Protein AF-Q3IVW5-F1 (afdb_monomer)

Organism: Cereibacter sphaeroides (strain ATCC 17023 / DSM 158 / JCM 6121 / CCUG 31486 / LMG 2827 / NBRC 12203 / NCIMB 8253 / ATH 2.4.1.) (NCBI:txid272943)

Solvent-accessible surface area (backbone atoms only — not comparable to full-atom values): 8802 Å² total; per-residue (Å²): 144,59,77,72,76,70,57,51,67,85,58,50,52,58,31,51,50,30,36,52,55,7,50,50,34,35,49,50,9,54,49,35,47,71,71,48,95,44,78,69,65,28,53,57,37,33,51,56,8,46,66,52,6,48,47,26,36,44,50,25,50,50,57,54,43,48,71,70,62,79,51,86,60,63,64,60,56,49,51,47,50,48,54,66,50,51,51,58,53,50,50,52,52,49,52,53,52,49,54,52,50,42,59,74,69,64,60,92,78,72,81,75,77,77,80,72,79,54,87,86,60,65,82,79,65,69,90,75,59,54,79,70,64,75,74,47,81,77,72,82,78,76,76,82,78,79,83,126

Nearest PDB structures (foldseek):
  7qru-assembly1_G  TM=7.625E-01  e=6.093E-04  Alkalihalophilus pseudofirmus
  6z16-assembly1_g  TM=7.801E-01  e=2.450E-02  Anoxybacillus flavithermus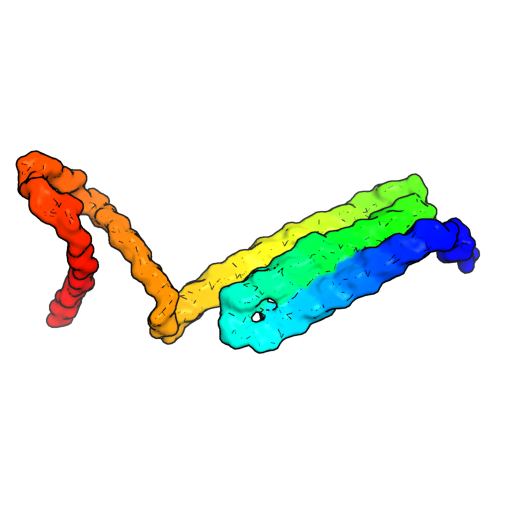 WK1
  6cfw-assembly1_C  TM=6.366E-01  e=2.977E-01  Pyrococcus furiosus COM1

Structure (mmCIF, N/CA/C/O backbone):
data_AF-Q3IVW5-F1
#
_entry.id   AF-Q3IVW5-F1
#
loop_
_atom_site.group_PDB
_atom_site.id
_atom_site.type_symbol
_atom_site.label_atom_id
_atom_site.label_alt_id
_atom_site.label_comp_id
_atom_site.label_asym_id
_atom_site.label_entity_id
_atom_site.label_seq_id
_atom_site.pdbx_PDB_ins_code
_atom_site.Cartn_x
_atom_site.Cartn_y
_atom_site.Cartn_z
_atom_site.occupancy
_atom_site.B_iso_or_equiv
_atom_site.auth_seq_id
_atom_site.auth_comp_id
_atom_site.auth_asym_id
_atom_site.auth_atom_id
_atom_site.pdbx_PDB_model_num
ATOM 1 N N . MET A 1 1 ? -16.311 -17.325 23.140 1.00 45.44 1 MET A N 1
ATOM 2 C CA . MET A 1 1 ? -16.002 -17.375 21.694 1.00 45.44 1 MET A CA 1
ATOM 3 C C . MET A 1 1 ? -16.830 -16.317 20.969 1.00 45.44 1 MET A C 1
ATOM 5 O O . MET A 1 1 ? -17.630 -16.674 20.127 1.00 45.44 1 MET A O 1
ATOM 9 N N . THR A 1 2 ? -16.669 -15.031 21.304 1.00 48.06 2 THR A N 1
ATOM 10 C CA . THR A 1 2 ? -17.413 -13.917 20.675 1.00 48.06 2 THR A CA 1
ATOM 11 C C . THR A 1 2 ? -16.612 -12.607 20.785 1.00 48.06 2 THR A C 1
ATOM 13 O O . THR A 1 2 ? -17.111 -11.566 21.186 1.00 48.06 2 THR A O 1
ATOM 16 N N . HIS A 1 3 ? -15.319 -12.637 20.431 1.00 56.75 3 HIS A N 1
ATOM 17 C CA . HIS A 1 3 ? -14.479 -11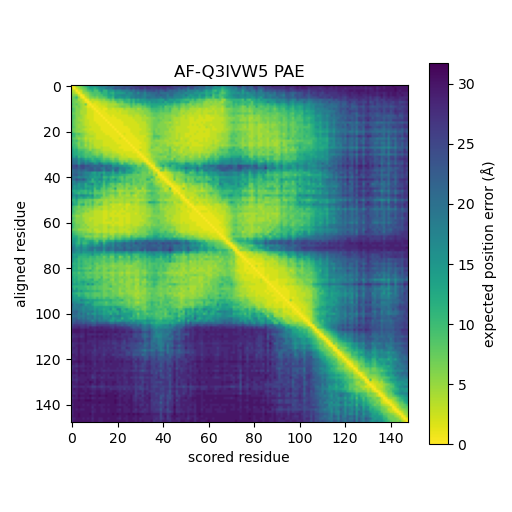.422 20.382 1.00 56.75 3 HIS A CA 1
ATOM 18 C C . HIS A 1 3 ? -14.907 -10.434 19.281 1.00 56.75 3 HIS A C 1
ATOM 20 O O . HIS A 1 3 ? -14.493 -9.281 19.293 1.00 56.75 3 HIS A O 1
ATOM 26 N N . LEU A 1 4 ? -15.737 -10.881 18.333 1.00 60.75 4 LEU A N 1
ATOM 27 C CA . LEU A 1 4 ? -16.315 -10.039 17.285 1.00 60.75 4 LEU A CA 1
ATOM 28 C C . LEU A 1 4 ? -17.609 -9.342 17.734 1.00 60.75 4 LEU A C 1
ATOM 30 O O . LEU A 1 4 ? -17.942 -8.297 17.189 1.00 60.75 4 LEU A O 1
ATOM 34 N N . GLU A 1 5 ? -18.314 -9.869 18.743 1.00 62.31 5 GLU A N 1
ATOM 35 C CA . GLU A 1 5 ? -19.539 -9.244 19.274 1.00 62.31 5 GLU A CA 1
ATOM 36 C C . GLU A 1 5 ? -19.237 -8.019 20.142 1.00 62.31 5 GLU A C 1
ATOM 38 O O . GLU A 1 5 ? -20.091 -7.158 20.327 1.00 62.31 5 GLU A O 1
ATOM 43 N N . THR A 1 6 ? -18.009 -7.917 20.658 1.00 64.75 6 THR A N 1
ATOM 44 C CA . THR A 1 6 ? -17.556 -6.760 21.434 1.00 64.75 6 THR A CA 1
ATOM 45 C C . THR A 1 6 ? -17.016 -5.633 20.563 1.00 64.75 6 THR A C 1
ATOM 47 O O . THR A 1 6 ? -16.707 -4.576 21.108 1.00 64.75 6 THR A O 1
ATOM 50 N N . VAL A 1 7 ? -16.866 -5.818 19.244 1.00 74.75 7 VAL A N 1
ATOM 51 C CA . VAL A 1 7 ? -16.426 -4.735 18.352 1.00 74.75 7 VAL A CA 1
ATOM 52 C C . VAL A 1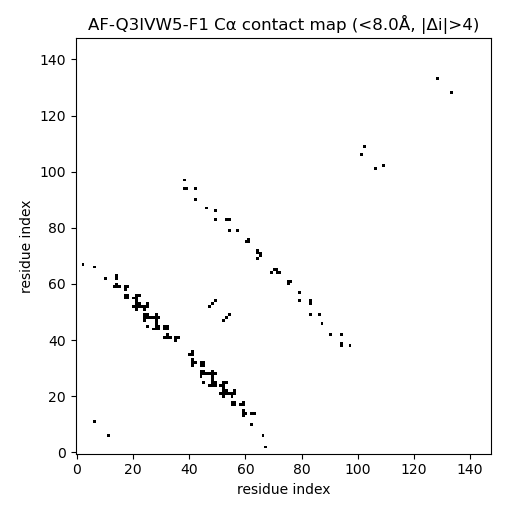 7 ? -17.576 -3.746 18.215 1.00 74.75 7 VAL A C 1
AT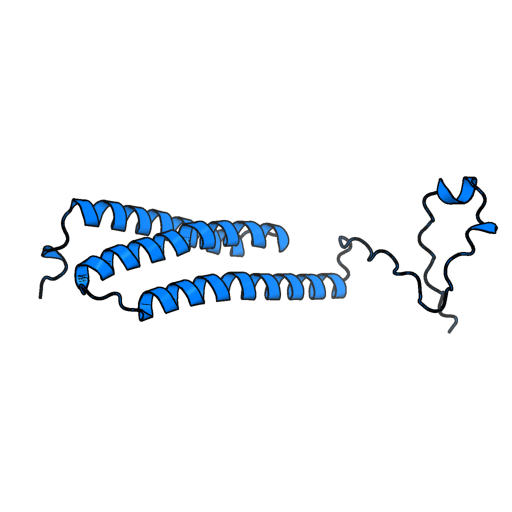OM 54 O O . VAL A 1 7 ? -18.626 -4.093 17.670 1.00 74.75 7 VAL A O 1
ATOM 57 N N . PRO A 1 8 ? -17.422 -2.505 18.692 1.00 82.94 8 PRO A N 1
ATOM 58 C CA . PRO A 1 8 ? -18.520 -1.573 18.639 1.00 82.94 8 PRO A CA 1
ATOM 59 C C . PRO A 1 8 ? -18.741 -1.102 17.194 1.00 82.94 8 PRO A C 1
ATOM 61 O O . PRO A 1 8 ? -17.797 -0.934 16.419 1.00 82.94 8 PRO A O 1
ATOM 64 N N . LEU A 1 9 ? -20.002 -0.855 16.829 1.00 82.25 9 LEU A N 1
ATOM 65 C CA . LEU A 1 9 ? -20.414 -0.493 15.462 1.00 82.25 9 LEU A CA 1
ATOM 66 C C . LEU A 1 9 ? -19.670 0.729 14.900 1.00 82.25 9 LEU A C 1
ATOM 68 O O . LEU A 1 9 ? -19.374 0.777 13.707 1.00 82.25 9 LEU A O 1
ATOM 72 N N . TRP A 1 10 ? -19.315 1.687 15.761 1.00 85.69 10 TRP A N 1
ATOM 73 C CA . TRP A 1 10 ? -18.546 2.874 15.379 1.00 85.69 10 TRP A CA 1
ATOM 74 C C . TRP A 1 10 ? -17.108 2.556 14.942 1.00 85.69 10 TRP A C 1
ATOM 76 O O . TRP A 1 10 ? -16.531 3.329 14.184 1.00 85.69 10 TRP A O 1
ATOM 86 N N . LEU A 1 11 ? -16.545 1.422 15.374 1.00 84.94 11 LEU A N 1
ATOM 87 C CA . LEU A 1 11 ? -15.231 0.931 14.951 1.00 84.94 11 LEU A CA 1
ATOM 88 C C . LEU A 1 11 ? -15.348 0.005 13.729 1.00 84.94 11 LEU A C 1
ATOM 90 O O . LEU A 1 11 ? -14.525 0.063 12.819 1.00 84.94 11 LEU A O 1
ATOM 94 N N . ALA A 1 12 ? -16.398 -0.818 13.676 1.00 85.69 12 ALA A N 1
ATOM 95 C CA . ALA A 1 12 ? -16.628 -1.750 12.573 1.00 85.69 12 ALA A CA 1
ATOM 96 C C . ALA A 1 12 ? -16.871 -1.037 11.228 1.00 85.69 12 ALA A C 1
ATOM 98 O O . ALA A 1 12 ? -16.350 -1.473 10.202 1.00 85.69 12 ALA A O 1
ATOM 99 N N . LEU A 1 13 ? -17.615 0.075 11.231 1.00 89.88 13 LEU A N 1
ATOM 100 C CA . LEU A 1 13 ? -17.905 0.878 10.034 1.00 89.88 13 LEU A CA 1
ATOM 101 C C . LEU A 1 13 ? -16.644 1.377 9.303 1.00 89.88 13 LEU A C 1
ATOM 103 O O . LEU A 1 13 ? -16.501 1.079 8.114 1.00 89.88 13 LEU A O 1
ATOM 107 N N . PRO A 1 14 ? -15.714 2.102 9.956 1.00 89.12 14 PRO A N 1
ATOM 108 C CA . PRO A 1 14 ? -14.499 2.559 9.293 1.00 89.12 14 PRO A CA 1
ATOM 109 C C . PRO A 1 14 ? -13.603 1.392 8.874 1.00 89.12 14 PRO A C 1
ATOM 111 O O . PRO A 1 14 ? -13.066 1.435 7.772 1.00 89.12 14 PRO A O 1
ATOM 114 N N . ILE A 1 15 ? -13.484 0.328 9.681 1.00 89.69 15 ILE A N 1
ATOM 115 C CA . ILE A 1 15 ? -12.703 -0.865 9.305 1.00 89.69 15 ILE A CA 1
ATOM 116 C C . ILE A 1 15 ? -13.243 -1.460 8.003 1.00 89.69 15 ILE A C 1
ATOM 118 O O . ILE A 1 15 ? -12.475 -1.654 7.064 1.00 89.69 15 ILE A O 1
ATOM 122 N N . ALA A 1 16 ? -14.554 -1.699 7.916 1.00 90.81 16 ALA A N 1
ATOM 123 C CA . ALA A 1 16 ? -15.185 -2.245 6.719 1.00 90.81 16 ALA A CA 1
ATOM 124 C C . ALA A 1 16 ? -15.010 -1.318 5.506 1.00 90.81 16 ALA A C 1
ATOM 126 O O . ALA A 1 16 ? -14.676 -1.789 4.419 1.00 90.81 16 ALA A O 1
ATOM 127 N N . LEU A 1 17 ? -15.169 -0.004 5.692 1.00 91.75 17 LEU A N 1
ATOM 128 C CA . LEU A 1 17 ? -14.970 0.986 4.634 1.00 91.75 17 LEU A CA 1
ATOM 129 C C . LEU A 1 17 ? -13.533 0.955 4.092 1.00 91.75 17 LEU A C 1
ATOM 131 O O . LEU A 1 17 ? -13.341 0.848 2.881 1.00 91.75 17 LEU A O 1
ATOM 135 N N . PHE A 1 18 ? -12.530 1.000 4.973 1.00 90.06 18 PHE A N 1
ATOM 136 C CA . PHE A 1 18 ? -11.120 0.912 4.587 1.00 90.06 18 PHE A CA 1
ATOM 137 C C . PHE A 1 18 ? -10.785 -0.433 3.936 1.00 90.06 18 PHE A C 1
ATOM 139 O O . PHE A 1 18 ? -10.011 -0.458 2.982 1.00 90.06 18 PHE A O 1
ATOM 146 N N . LEU A 1 19 ? -11.389 -1.538 4.386 1.00 91.38 19 LEU A N 1
ATOM 147 C CA . LEU A 1 19 ? -11.175 -2.859 3.791 1.00 91.38 19 LEU A CA 1
ATOM 148 C C . LEU A 1 19 ? -11.760 -2.950 2.375 1.00 91.38 19 LEU A C 1
ATOM 150 O O . LEU A 1 19 ? -11.111 -3.467 1.467 1.00 91.38 19 LEU A O 1
ATOM 154 N N . VAL A 1 20 ? -12.978 -2.443 2.164 1.00 93.25 20 VAL A N 1
ATOM 155 C CA . VAL A 1 20 ? -13.652 -2.464 0.854 1.00 93.25 20 VAL A CA 1
ATOM 156 C C . VAL A 1 20 ? -12.956 -1.518 -0.121 1.00 93.25 20 VAL A C 1
ATOM 158 O O . VAL A 1 20 ? -12.619 -1.922 -1.234 1.00 93.25 20 VAL A O 1
ATOM 161 N N . LEU A 1 21 ? -12.668 -0.283 0.293 1.00 91.56 21 LEU A N 1
ATOM 162 C CA . LEU A 1 21 ? -11.911 0.660 -0.533 1.00 91.56 21 LEU A CA 1
ATOM 163 C C . LEU A 1 21 ? -10.499 0.137 -0.810 1.00 91.56 21 LEU A C 1
ATOM 165 O O . LEU A 1 21 ? -10.030 0.167 -1.945 1.00 91.56 21 LEU A O 1
ATOM 169 N N . GLY A 1 22 ? -9.837 -0.405 0.209 1.00 88.38 22 GLY A N 1
ATOM 170 C CA . GLY A 1 22 ? -8.481 -0.917 0.091 1.00 88.38 22 GLY A CA 1
ATOM 171 C C . GLY A 1 22 ? -8.384 -2.135 -0.829 1.00 88.38 22 GLY A C 1
ATOM 172 O O . GLY A 1 22 ? -7.508 -2.194 -1.694 1.00 88.38 22 GLY A O 1
ATOM 173 N N . SER A 1 23 ? -9.313 -3.086 -0.704 1.00 90.31 23 SER A N 1
ATOM 174 C CA . SER A 1 23 ? -9.355 -4.290 -1.547 1.00 90.31 23 SER A CA 1
ATOM 175 C C . SER A 1 23 ? -9.746 -3.979 -2.989 1.00 90.31 23 SER A C 1
ATOM 177 O O . SER A 1 23 ? -9.123 -4.517 -3.901 1.00 90.31 23 SER A O 1
ATOM 179 N N . THR A 1 24 ? -10.700 -3.070 -3.219 1.00 90.50 24 THR A N 1
ATOM 180 C CA . THR A 1 24 ? -11.070 -2.637 -4.577 1.00 90.50 24 THR A CA 1
ATOM 181 C C . THR A 1 24 ? -9.921 -1.907 -5.269 1.00 90.50 24 THR A C 1
ATOM 183 O O . THR A 1 24 ? -9.600 -2.242 -6.405 1.00 90.50 24 THR A O 1
ATOM 186 N N . LEU A 1 25 ? -9.227 -0.992 -4.586 1.00 87.31 25 LEU A N 1
ATOM 187 C CA . LEU A 1 25 ? -8.021 -0.338 -5.115 1.00 87.31 25 LEU A CA 1
ATOM 188 C C . LEU A 1 25 ? -6.888 -1.337 -5.387 1.00 87.31 25 LEU A C 1
ATOM 190 O O . LEU A 1 25 ? -6.238 -1.259 -6.428 1.00 87.31 25 LEU A O 1
ATOM 194 N N . THR A 1 26 ? -6.672 -2.303 -4.491 1.00 87.00 26 THR A N 1
ATOM 195 C CA . THR A 1 26 ? -5.681 -3.376 -4.694 1.00 87.00 26 THR A CA 1
ATOM 196 C C . THR A 1 26 ? -6.038 -4.242 -5.907 1.00 87.00 26 THR A C 1
ATOM 198 O O . THR A 1 26 ? -5.176 -4.570 -6.727 1.00 87.00 26 THR A O 1
ATOM 201 N N . LEU A 1 27 ? -7.321 -4.570 -6.075 1.00 85.75 27 LEU A N 1
ATOM 202 C CA . LEU A 1 27 ? -7.825 -5.320 -7.221 1.00 85.75 27 LEU A CA 1
ATOM 203 C C . LEU A 1 27 ? -7.652 -4.524 -8.521 1.00 85.75 27 LEU A C 1
ATOM 205 O O . LEU A 1 27 ? -7.131 -5.054 -9.495 1.00 85.75 27 LEU A O 1
ATOM 209 N N . LEU A 1 28 ? -8.000 -3.236 -8.534 1.00 84.81 28 LEU A N 1
ATOM 210 C CA . LEU A 1 28 ? -7.784 -2.360 -9.689 1.00 84.81 28 LEU A CA 1
ATOM 211 C C . LEU A 1 28 ? -6.292 -2.223 -10.026 1.00 84.81 28 LEU A C 1
ATOM 213 O O . LEU A 1 28 ? -5.930 -2.257 -11.200 1.00 84.81 28 LEU A O 1
ATOM 217 N N . GLY A 1 29 ? -5.422 -2.125 -9.018 1.00 80.19 29 GLY A N 1
ATOM 218 C CA . GLY A 1 29 ? -3.971 -2.075 -9.205 1.00 80.19 29 GLY A CA 1
ATOM 219 C C . GLY A 1 29 ? -3.411 -3.346 -9.848 1.00 80.19 29 GLY A C 1
ATOM 220 O O . GLY A 1 29 ? -2.580 -3.262 -10.753 1.00 80.19 29 GLY A O 1
ATOM 221 N N . THR A 1 30 ? -3.896 -4.523 -9.436 1.00 79.38 30 THR A N 1
ATOM 222 C CA . THR A 1 30 ? -3.481 -5.809 -10.028 1.00 79.38 30 THR A CA 1
ATOM 223 C C . THR A 1 30 ? -4.070 -6.024 -11.424 1.00 79.38 30 THR A C 1
ATOM 225 O O . THR A 1 30 ? -3.348 -6.444 -12.328 1.00 79.38 30 THR A O 1
ATOM 228 N N . VAL A 1 31 ? -5.336 -5.661 -11.653 1.00 81.75 31 VAL A N 1
ATOM 229 C CA . VAL A 1 31 ? -5.974 -5.713 -12.982 1.00 81.75 31 VAL A CA 1
ATOM 230 C C . VAL A 1 31 ? -5.291 -4.752 -13.962 1.00 81.75 31 VAL A C 1
ATOM 232 O O . VAL A 1 31 ? -4.965 -5.147 -15.084 1.00 81.75 31 VAL A O 1
ATOM 235 N N . GLY A 1 32 ? -4.977 -3.527 -13.530 1.00 72.00 32 GLY A N 1
ATOM 236 C CA . GLY A 1 32 ? -4.229 -2.545 -14.322 1.00 72.00 32 GLY A CA 1
ATOM 237 C C . GLY A 1 32 ? -2.829 -3.033 -14.710 1.00 72.00 32 GLY A C 1
ATOM 238 O O . GLY A 1 32 ? -2.375 -2.781 -15.828 1.00 72.00 32 GLY A O 1
ATOM 239 N N . LEU A 1 33 ? -2.180 -3.818 -13.841 1.00 71.31 33 LEU A N 1
ATOM 240 C CA . LEU A 1 33 ? -0.899 -4.467 -14.138 1.00 71.31 33 LEU A CA 1
ATOM 241 C C . LEU A 1 33 ? -1.024 -5.469 -15.297 1.00 71.31 33 LEU A C 1
ATOM 243 O O . LEU A 1 33 ? -0.114 -5.559 -16.120 1.00 71.31 33 LEU A O 1
ATOM 247 N N . VAL A 1 34 ? -2.142 -6.195 -15.401 1.00 69.62 34 VAL A N 1
ATOM 248 C CA . VAL A 1 34 ? -2.374 -7.215 -16.440 1.00 69.62 34 VAL A CA 1
ATOM 249 C C . VAL A 1 34 ? -2.809 -6.595 -17.778 1.00 69.62 34 VAL A C 1
ATOM 251 O O . VAL A 1 34 ? -2.367 -7.068 -18.829 1.00 69.62 34 VAL A O 1
ATOM 254 N N . GLN A 1 35 ? -3.621 -5.530 -17.764 1.00 65.06 35 GLN A N 1
ATOM 255 C CA . GLN A 1 35 ? -4.313 -5.013 -18.961 1.00 65.06 35 GLN A CA 1
ATOM 256 C C . GLN A 1 35 ? -3.547 -3.987 -19.821 1.00 65.06 35 GLN A C 1
ATOM 258 O O . GLN A 1 35 ? -3.847 -3.865 -21.009 1.00 65.06 35 GLN A O 1
ATOM 263 N N . LEU A 1 36 ? -2.556 -3.258 -19.297 1.00 55.47 36 LEU A N 1
ATOM 264 C CA . LEU A 1 36 ? -1.927 -2.139 -20.032 1.00 55.47 36 LEU A CA 1
ATOM 265 C C . LEU A 1 36 ? -0.835 -2.594 -21.022 1.00 55.47 36 LEU A C 1
ATOM 267 O O . LEU A 1 36 ? 0.041 -3.363 -20.677 1.00 55.47 36 LEU A O 1
ATOM 271 N N . ARG A 1 37 ? -0.814 -2.135 -22.278 1.00 56.97 37 ARG A N 1
ATOM 272 C CA . ARG A 1 37 ? 0.128 -2.637 -23.316 1.00 56.97 37 ARG A CA 1
ATOM 273 C C . ARG A 1 37 ? 1.594 -2.183 -23.169 1.00 56.97 37 ARG A C 1
ATOM 275 O O . ARG A 1 37 ? 2.460 -2.840 -23.735 1.00 56.97 37 ARG A O 1
ATOM 282 N N . SER A 1 38 ? 1.881 -1.123 -22.409 1.00 62.75 38 SER A N 1
ATOM 283 C CA . SER A 1 38 ? 3.238 -0.597 -22.163 1.00 62.75 38 SER A CA 1
ATOM 284 C C . SER A 1 38 ? 3.703 -0.895 -20.732 1.00 62.75 38 SER A C 1
ATOM 286 O O . SER A 1 38 ? 2.949 -0.690 -19.783 1.00 62.75 38 SER A O 1
ATOM 288 N N . PHE A 1 39 ? 4.951 -1.349 -20.556 1.00 60.91 39 PHE A N 1
ATOM 289 C CA . PHE A 1 39 ? 5.553 -1.610 -19.236 1.00 60.91 39 PHE A CA 1
ATOM 290 C C . PHE A 1 39 ? 5.601 -0.359 -18.343 1.00 60.91 39 PHE A C 1
ATOM 292 O O . PHE A 1 39 ? 5.521 -0.486 -17.127 1.00 60.91 39 PHE A O 1
ATOM 299 N N . TYR A 1 40 ? 5.698 0.837 -18.932 1.00 62.56 40 TYR A N 1
ATOM 300 C CA . TYR A 1 40 ? 5.740 2.101 -18.191 1.00 62.56 40 TYR A CA 1
ATOM 301 C C . TYR A 1 40 ? 4.365 2.507 -17.647 1.00 62.56 40 TYR A C 1
ATOM 303 O O . TYR A 1 40 ? 4.253 2.854 -16.474 1.00 62.56 40 TYR A O 1
ATOM 311 N N . ASP A 1 41 ? 3.301 2.355 -18.438 1.00 61.97 41 ASP A N 1
ATOM 312 C CA . ASP A 1 41 ? 1.932 2.603 -17.960 1.00 61.97 41 ASP A CA 1
ATOM 313 C C . ASP A 1 41 ? 1.532 1.593 -16.872 1.00 61.97 41 ASP A C 1
ATOM 315 O O . ASP A 1 41 ? 0.856 1.937 -15.899 1.00 61.97 41 ASP A O 1
ATOM 319 N N . ARG A 1 42 ? 2.041 0.353 -16.972 1.00 68.69 42 ARG A N 1
ATOM 320 C CA . ARG A 1 42 ? 1.910 -0.681 -15.934 1.00 68.69 42 ARG A CA 1
ATOM 321 C C . ARG A 1 42 ? 2.640 -0.351 -14.633 1.00 68.69 42 ARG A C 1
ATOM 323 O O . ARG A 1 42 ? 2.408 -1.069 -13.676 1.00 68.69 42 ARG A O 1
ATOM 330 N N . LEU A 1 43 ? 3.512 0.657 -14.548 1.00 67.94 43 LEU A N 1
ATOM 331 C CA . LEU A 1 43 ? 4.161 1.039 -13.280 1.00 67.94 43 LEU A CA 1
ATOM 332 C C . LEU A 1 43 ? 3.333 2.063 -12.485 1.00 67.94 43 LEU A C 1
ATOM 334 O O . LEU A 1 43 ? 3.427 2.112 -11.256 1.00 67.94 43 LEU A O 1
ATOM 338 N N . HIS A 1 44 ? 2.470 2.828 -13.159 1.00 70.81 44 HIS A N 1
ATOM 339 C CA . HIS A 1 44 ? 1.602 3.827 -12.527 1.00 70.81 44 HIS A CA 1
ATOM 340 C C . HIS A 1 44 ? 0.342 3.215 -11.895 1.00 70.81 44 HIS A C 1
ATOM 342 O O . HIS A 1 44 ? -0.071 3.628 -10.812 1.00 70.81 44 HIS A O 1
ATOM 348 N N . ALA A 1 45 ? -0.258 2.201 -12.528 1.00 71.19 45 ALA A N 1
ATOM 349 C CA . ALA A 1 45 ? -1.459 1.557 -11.988 1.00 71.19 45 ALA A CA 1
ATOM 350 C C . ALA A 1 45 ? -1.212 0.793 -10.661 1.00 71.19 45 ALA A C 1
ATOM 352 O O . ALA A 1 45 ? -1.988 0.965 -9.718 1.00 71.19 45 ALA A O 1
ATOM 353 N N . PRO A 1 46 ? -0.125 0.010 -10.510 1.00 76.69 46 PRO A N 1
ATOM 354 C CA . PRO A 1 46 ? 0.162 -0.706 -9.275 1.00 76.69 46 PRO A CA 1
ATOM 355 C C . PRO A 1 46 ? 0.579 0.228 -8.151 1.00 76.69 46 PRO A C 1
ATOM 357 O O . PRO A 1 46 ? 0.156 0.003 -7.028 1.00 76.69 46 PRO A O 1
ATOM 360 N N . THR A 1 47 ? 1.349 1.287 -8.421 1.00 75.81 47 THR A N 1
ATOM 361 C CA . THR A 1 47 ? 1.801 2.231 -7.382 1.00 75.81 47 THR A CA 1
ATOM 362 C C . THR A 1 47 ? 0.629 2.915 -6.679 1.00 75.81 47 THR A C 1
ATOM 364 O O . THR A 1 47 ? 0.602 2.938 -5.450 1.00 75.81 47 THR A O 1
ATOM 367 N N . LEU A 1 48 ? -0.397 3.347 -7.421 1.00 73.06 48 LEU A N 1
ATOM 368 C CA . LEU A 1 48 ? -1.649 3.848 -6.835 1.00 73.06 48 LEU A CA 1
ATOM 369 C C . LEU A 1 48 ? -2.373 2.777 -5.996 1.00 73.06 48 LEU A C 1
ATOM 371 O O . LEU A 1 48 ? -2.843 3.065 -4.894 1.00 73.06 48 LEU A O 1
ATOM 375 N N . GLY A 1 49 ? -2.408 1.532 -6.486 1.00 80.31 49 GLY A N 1
ATOM 376 C CA . GLY A 1 49 ? -3.030 0.397 -5.801 1.00 80.31 49 GLY A CA 1
ATOM 377 C C . GLY A 1 49 ? -2.340 0.001 -4.490 1.00 80.31 49 GLY A C 1
ATOM 378 O O . GLY A 1 49 ? -3.019 -0.193 -3.487 1.00 80.31 49 GLY A O 1
ATOM 379 N N . THR A 1 50 ? -1.005 -0.080 -4.444 1.00 76.69 50 THR A N 1
ATOM 380 C CA . THR A 1 50 ? -0.285 -0.407 -3.194 1.00 76.69 50 THR A CA 1
ATOM 381 C C . THR A 1 50 ? -0.314 0.763 -2.207 1.00 76.69 50 THR A C 1
ATOM 383 O O . THR A 1 50 ? -0.614 0.559 -1.032 1.00 76.69 50 THR A O 1
ATOM 386 N N . SER A 1 51 ? -0.072 1.998 -2.665 1.00 81.75 51 SER A N 1
ATOM 387 C CA . SER A 1 51 ? 0.062 3.148 -1.759 1.00 81.75 51 SER A CA 1
ATOM 388 C C . SER A 1 51 ? -1.225 3.505 -1.020 1.00 81.75 51 SER A C 1
ATOM 390 O O . SER A 1 51 ? -1.147 3.883 0.143 1.00 81.75 51 SER A O 1
ATOM 392 N N . TRP A 1 52 ? -2.391 3.387 -1.660 1.00 80.06 52 TRP A N 1
ATOM 393 C CA . TRP A 1 52 ? -3.681 3.651 -1.007 1.00 80.06 52 TRP A CA 1
ATOM 394 C C . TRP A 1 52 ? -4.428 2.369 -0.631 1.00 80.06 52 TRP A C 1
ATOM 396 O O . TRP A 1 52 ? -5.029 2.302 0.440 1.00 80.06 52 TRP A O 1
ATOM 406 N N . GLY A 1 53 ? -4.370 1.337 -1.476 1.00 85.31 53 GLY A N 1
ATOM 407 C CA . GLY A 1 53 ? -5.091 0.086 -1.259 1.00 85.31 53 GLY A CA 1
ATOM 408 C C . GLY A 1 53 ? -4.497 -0.754 -0.133 1.00 85.31 53 GLY A C 1
ATOM 409 O O . GLY A 1 53 ? -5.166 -1.009 0.869 1.00 85.31 53 GLY A O 1
ATOM 410 N N . ALA A 1 54 ? -3.219 -1.127 -0.255 1.00 84.94 54 ALA A N 1
ATOM 411 C CA . ALA A 1 54 ? -2.544 -1.931 0.765 1.00 84.94 54 ALA A CA 1
ATOM 412 C C . ALA A 1 54 ? -2.392 -1.161 2.085 1.00 84.94 54 ALA A C 1
ATOM 414 O O . ALA A 1 54 ? -2.628 -1.730 3.149 1.00 84.94 54 ALA A O 1
ATOM 415 N N . ALA A 1 55 ? -2.099 0.144 2.029 1.00 83.81 55 ALA A N 1
ATOM 416 C CA . ALA A 1 55 ? -2.076 0.993 3.220 1.00 83.81 55 ALA A CA 1
ATOM 417 C C . ALA A 1 55 ? -3.437 1.031 3.938 1.00 83.81 55 ALA A C 1
ATOM 419 O O . ALA A 1 55 ? -3.474 0.920 5.160 1.00 83.81 55 ALA A O 1
ATOM 420 N N . GLY A 1 56 ? -4.552 1.123 3.200 1.00 85.75 56 GLY A N 1
ATOM 421 C CA . GLY A 1 56 ? -5.902 1.083 3.771 1.00 85.75 56 GLY A CA 1
ATOM 422 C C . GLY A 1 56 ? -6.242 -0.262 4.421 1.00 85.75 56 GLY A C 1
ATOM 423 O O . GLY A 1 56 ? -6.793 -0.289 5.521 1.00 85.75 56 GLY A O 1
ATOM 424 N N . ILE A 1 57 ? -5.849 -1.375 3.792 1.00 88.56 57 ILE A N 1
ATOM 425 C CA . ILE A 1 57 ? -6.020 -2.724 4.359 1.00 88.56 57 ILE A CA 1
ATOM 426 C C . ILE A 1 57 ? -5.182 -2.890 5.633 1.00 88.56 57 ILE A C 1
ATOM 428 O O . ILE A 1 57 ? -5.696 -3.375 6.638 1.00 88.56 57 ILE A O 1
ATOM 432 N N . ILE A 1 58 ? -3.917 -2.455 5.621 1.00 86.56 58 ILE A N 1
ATOM 433 C CA . ILE A 1 58 ? -3.031 -2.503 6.794 1.00 86.56 58 ILE A CA 1
ATOM 434 C C . ILE A 1 58 ? -3.593 -1.635 7.922 1.00 86.56 58 ILE A C 1
ATOM 436 O O . ILE A 1 58 ? -3.611 -2.064 9.073 1.00 86.56 58 ILE A O 1
ATOM 440 N N . LEU A 1 59 ? -4.101 -0.439 7.611 1.00 86.12 59 LEU A N 1
ATOM 441 C CA . LEU A 1 59 ? -4.720 0.435 8.604 1.00 86.12 59 LEU A CA 1
ATOM 442 C C . LEU A 1 59 ? -5.947 -0.243 9.234 1.00 86.12 59 LEU A C 1
ATOM 444 O O . LEU A 1 59 ? -6.047 -0.311 10.457 1.00 86.12 59 LEU A O 1
ATOM 448 N N . ALA A 1 60 ? -6.836 -0.819 8.420 1.00 86.50 60 ALA A N 1
ATOM 449 C CA . ALA A 1 60 ? -7.990 -1.578 8.898 1.00 86.50 60 ALA A CA 1
ATOM 450 C C . ALA A 1 60 ? -7.585 -2.780 9.772 1.00 86.50 60 ALA A C 1
ATOM 452 O O . ALA A 1 60 ? -8.197 -3.005 10.819 1.00 86.50 60 ALA A O 1
ATOM 453 N N . ALA A 1 61 ? -6.531 -3.508 9.388 1.00 84.44 61 ALA A N 1
ATOM 454 C CA . ALA A 1 61 ? -5.979 -4.611 10.171 1.00 84.44 61 ALA A CA 1
ATOM 455 C C . ALA A 1 61 ? -5.453 -4.130 11.532 1.00 84.44 61 ALA A C 1
ATOM 457 O O . ALA A 1 61 ? -5.796 -4.719 12.556 1.00 84.44 61 ALA A O 1
ATOM 458 N N . ILE A 1 62 ? -4.710 -3.016 11.569 1.00 82.88 62 ILE A N 1
ATOM 459 C CA . ILE A 1 62 ? -4.214 -2.405 12.811 1.00 82.88 62 ILE A CA 1
ATOM 460 C C . ILE A 1 62 ? -5.376 -2.004 13.726 1.00 82.88 62 ILE A C 1
ATOM 462 O O . ILE A 1 62 ? -5.331 -2.306 14.918 1.00 82.88 62 ILE A O 1
ATOM 466 N N . LEU A 1 63 ? -6.425 -1.358 13.200 1.00 82.44 63 LEU A N 1
ATOM 467 C CA . LEU A 1 63 ? -7.596 -0.972 13.999 1.00 82.44 63 LEU A CA 1
ATOM 468 C C . LEU A 1 63 ? -8.308 -2.195 14.595 1.00 82.44 63 LEU A C 1
ATOM 470 O O . LEU A 1 63 ? -8.625 -2.205 15.786 1.00 82.44 63 LEU A O 1
ATOM 474 N N . LEU A 1 64 ? -8.536 -3.226 13.779 1.00 79.88 64 LEU A N 1
ATOM 475 C CA . LEU A 1 64 ? -9.219 -4.447 14.199 1.00 79.88 64 LEU A CA 1
ATOM 476 C C . LEU A 1 64 ? -8.417 -5.198 15.274 1.00 79.88 64 LEU A C 1
ATOM 478 O O . LEU A 1 64 ? -8.970 -5.593 16.301 1.00 79.88 64 LEU A O 1
ATOM 482 N N . PHE A 1 65 ? -7.109 -5.360 15.071 1.00 76.88 65 PHE A N 1
ATOM 483 C CA . PHE A 1 65 ? -6.227 -6.058 16.009 1.00 76.88 65 PHE A CA 1
ATOM 484 C C . PHE A 1 65 ? -5.958 -5.273 17.295 1.00 76.88 65 PHE A C 1
ATOM 486 O O . PHE A 1 65 ? -5.871 -5.877 18.367 1.00 76.88 65 PHE A O 1
ATOM 493 N N . SER A 1 66 ? -5.881 -3.942 17.210 1.00 79.06 66 SER A N 1
ATOM 494 C CA . SER A 1 66 ? -5.773 -3.061 18.379 1.00 79.06 66 SER A CA 1
ATOM 495 C C . SER A 1 66 ? -6.924 -3.308 19.361 1.00 79.06 66 SER A C 1
ATOM 497 O O . SER A 1 66 ? -6.698 -3.446 20.564 1.00 79.06 66 SER A O 1
ATOM 499 N N . TRP A 1 67 ? -8.144 -3.475 18.839 1.00 75.81 67 TRP A N 1
ATOM 500 C CA . TRP A 1 67 ? -9.314 -3.815 19.647 1.00 75.81 67 TRP A CA 1
ATOM 501 C C . TRP A 1 67 ? -9.302 -5.264 20.154 1.00 75.81 67 TRP A C 1
ATOM 503 O O . TRP A 1 67 ? -9.667 -5.529 21.297 1.00 75.81 67 TRP A O 1
ATOM 513 N N . MET A 1 68 ? -8.878 -6.215 19.317 1.00 70.12 68 MET A N 1
ATOM 514 C CA . MET A 1 68 ? -9.015 -7.645 19.614 1.00 70.12 68 MET A CA 1
ATOM 515 C C . MET A 1 68 ? -8.029 -8.170 20.663 1.00 70.12 68 MET A C 1
ATOM 517 O O . MET A 1 68 ? -8.369 -9.092 21.403 1.00 70.12 68 MET A O 1
ATOM 521 N N . GLN A 1 69 ? -6.805 -7.636 20.710 1.00 64.44 69 GLN A N 1
ATOM 522 C CA . GLN A 1 69 ? -5.726 -8.227 21.512 1.00 64.44 69 GLN A CA 1
ATOM 523 C C . GLN A 1 69 ? -5.155 -7.312 22.600 1.00 64.44 69 GLN A C 1
ATOM 525 O O . GLN A 1 69 ? -4.404 -7.804 23.443 1.00 64.44 69 GLN A O 1
ATOM 530 N N . GLY A 1 70 ? -5.486 -6.012 22.631 1.00 60.69 70 GLY A N 1
ATOM 531 C CA . GLY A 1 70 ? -5.030 -5.075 23.677 1.00 60.69 70 GLY A CA 1
ATOM 532 C C . GLY A 1 70 ? -3.501 -4.946 23.817 1.00 60.69 70 GLY A C 1
ATOM 533 O O . GLY A 1 70 ? -3.000 -4.278 24.719 1.00 60.69 70 GLY A O 1
ATOM 534 N N . ARG A 1 71 ? -2.746 -5.596 22.928 1.00 57.78 71 ARG A N 1
ATOM 535 C CA . ARG A 1 71 ? -1.293 -5.588 22.821 1.00 57.78 71 ARG A CA 1
ATOM 536 C C . ARG A 1 71 ? -0.963 -5.387 21.348 1.00 57.78 71 ARG A C 1
ATOM 538 O O . ARG A 1 71 ? -1.469 -6.153 20.529 1.00 57.78 71 ARG A O 1
ATOM 545 N N . PRO A 1 72 ? -0.132 -4.395 20.990 1.00 56.34 72 PRO A N 1
ATOM 546 C CA . PRO A 1 72 ? 0.314 -4.241 19.618 1.00 56.34 72 PRO A CA 1
ATOM 547 C C . PRO A 1 72 ? 1.117 -5.484 19.237 1.00 56.34 72 PRO A C 1
ATOM 549 O O . PRO A 1 72 ? 2.228 -5.706 19.725 1.00 56.34 72 PRO A O 1
ATOM 552 N N . VAL A 1 73 ? 0.534 -6.328 18.391 1.00 65.06 73 VAL A N 1
ATOM 553 C CA . VAL A 1 73 ? 1.239 -7.469 17.825 1.00 65.06 73 VAL A CA 1
ATOM 554 C C . VAL A 1 73 ? 2.180 -6.911 16.770 1.00 65.06 73 VAL A C 1
ATOM 556 O O . VAL A 1 73 ? 1.787 -6.649 15.637 1.00 65.06 73 VAL A O 1
ATOM 559 N N . LEU A 1 74 ? 3.440 -6.704 17.167 1.00 69.31 74 LEU A N 1
ATOM 560 C CA . LEU A 1 74 ? 4.530 -6.245 16.298 1.00 69.31 74 LEU A CA 1
ATOM 561 C C . LEU A 1 74 ? 4.576 -7.009 14.964 1.00 69.31 74 LEU A C 1
ATOM 563 O O . LEU A 1 74 ? 4.961 -6.440 13.951 1.00 69.31 74 LEU A O 1
ATOM 567 N N . HIS A 1 75 ? 4.133 -8.268 14.955 1.00 72.12 75 HIS A N 1
ATOM 568 C CA . HIS A 1 75 ? 4.047 -9.112 13.768 1.00 72.12 75 HIS A CA 1
ATOM 569 C C . HIS A 1 75 ? 3.223 -8.487 12.629 1.00 72.12 75 HIS A C 1
ATOM 571 O O . HIS A 1 75 ? 3.652 -8.539 11.481 1.00 72.12 75 HIS A O 1
ATOM 577 N N . GLU A 1 76 ? 2.082 -7.857 12.921 1.00 72.75 76 GLU A N 1
ATOM 578 C CA . GLU A 1 76 ? 1.196 -7.305 11.884 1.00 72.75 76 GLU A CA 1
ATOM 579 C C . GLU A 1 76 ? 1.811 -6.057 11.237 1.00 72.75 76 GLU A C 1
ATOM 581 O O . GLU A 1 76 ? 1.790 -5.884 10.019 1.00 72.75 76 GLU A O 1
ATOM 586 N N . LEU A 1 77 ? 2.450 -5.216 12.058 1.00 76.75 77 LEU A N 1
ATOM 587 C CA . LEU A 1 77 ? 3.189 -4.050 11.583 1.00 76.75 77 LEU A CA 1
ATOM 588 C C . LEU A 1 77 ? 4.411 -4.472 10.756 1.00 76.75 77 LEU A C 1
ATOM 590 O O . LEU A 1 77 ? 4.698 -3.851 9.736 1.00 76.75 77 LEU A O 1
ATOM 594 N N . VAL A 1 78 ? 5.105 -5.540 11.166 1.00 82.38 78 VAL A N 1
ATOM 595 C CA . VAL A 1 78 ? 6.235 -6.110 10.418 1.00 82.38 78 VAL A CA 1
ATOM 596 C C . VAL A 1 78 ? 5.771 -6.659 9.072 1.00 82.38 78 VAL A C 1
ATOM 598 O O . VAL A 1 78 ? 6.409 -6.345 8.073 1.00 82.38 78 VAL A O 1
ATOM 601 N N . ILE A 1 79 ? 4.655 -7.398 9.005 1.00 82.19 79 ILE A N 1
ATOM 602 C CA . ILE A 1 79 ? 4.088 -7.857 7.725 1.00 82.19 79 ILE A CA 1
ATOM 603 C C . ILE A 1 79 ? 3.746 -6.656 6.841 1.00 82.19 79 ILE A C 1
ATOM 605 O O . ILE A 1 79 ? 4.171 -6.609 5.687 1.00 82.19 79 ILE A O 1
ATOM 609 N N . GLY A 1 80 ? 3.019 -5.672 7.380 1.00 81.44 80 GLY A N 1
ATOM 610 C CA . GLY A 1 80 ? 2.620 -4.484 6.631 1.00 81.44 80 GLY A CA 1
ATOM 611 C C . GLY A 1 80 ? 3.820 -3.710 6.082 1.00 81.44 80 GLY A C 1
ATOM 612 O O . GLY A 1 80 ? 3.860 -3.390 4.895 1.00 81.44 80 GLY A O 1
ATOM 613 N N . ALA A 1 81 ? 4.836 -3.474 6.913 1.00 82.62 81 ALA A N 1
ATOM 614 C CA . ALA A 1 81 ? 6.067 -2.803 6.506 1.00 82.62 81 ALA A CA 1
ATOM 615 C C . ALA A 1 81 ? 6.851 -3.617 5.468 1.00 82.62 81 ALA A C 1
ATOM 617 O O . ALA A 1 81 ? 7.309 -3.060 4.472 1.00 82.62 81 ALA A O 1
ATOM 618 N N . PHE A 1 82 ? 6.976 -4.931 5.663 1.00 84.56 82 PHE A N 1
ATOM 619 C CA . PHE A 1 82 ? 7.705 -5.797 4.742 1.00 84.56 82 PHE A CA 1
ATOM 620 C C . PHE A 1 82 ? 7.028 -5.818 3.372 1.00 84.56 82 PHE A C 1
ATOM 622 O O . PHE A 1 82 ? 7.677 -5.545 2.371 1.00 84.56 82 PHE A O 1
ATOM 629 N N . VAL A 1 83 ? 5.708 -6.017 3.315 1.00 83.31 83 VAL A N 1
ATOM 630 C CA . VAL A 1 83 ? 4.944 -5.966 2.059 1.00 83.31 83 VAL A CA 1
ATOM 631 C C . VAL A 1 83 ? 5.075 -4.594 1.390 1.00 83.31 83 VAL A C 1
ATOM 633 O O . VAL A 1 83 ? 5.346 -4.527 0.188 1.00 83.31 83 VAL A O 1
ATOM 636 N N . MET A 1 84 ? 4.959 -3.503 2.153 1.00 82.81 84 MET A N 1
ATOM 637 C CA . MET A 1 84 ? 5.077 -2.137 1.626 1.00 82.81 84 MET A CA 1
ATOM 638 C C . MET A 1 84 ? 6.478 -1.798 1.107 1.00 82.81 84 MET A C 1
ATOM 640 O O . MET A 1 84 ? 6.588 -0.950 0.230 1.00 82.81 84 MET A O 1
ATOM 644 N N . ILE A 1 85 ? 7.539 -2.446 1.598 1.00 85.50 85 ILE A N 1
ATOM 645 C CA . ILE A 1 85 ? 8.916 -2.248 1.110 1.00 85.50 85 ILE A CA 1
ATOM 646 C C . ILE A 1 85 ? 9.233 -3.214 -0.038 1.00 85.50 85 ILE A C 1
ATOM 648 O O . ILE A 1 85 ? 9.759 -2.805 -1.074 1.00 85.50 85 ILE A O 1
ATOM 652 N N . THR A 1 86 ? 8.894 -4.496 0.101 1.00 86.75 86 THR A N 1
ATOM 653 C CA . THR A 1 86 ? 9.194 -5.532 -0.896 1.00 86.75 86 THR A CA 1
ATOM 654 C C . THR A 1 86 ? 8.495 -5.256 -2.222 1.00 86.75 86 THR A C 1
ATOM 656 O O . THR A 1 86 ? 9.096 -5.459 -3.278 1.00 86.75 86 THR A O 1
ATOM 659 N N . THR A 1 87 ? 7.260 -4.752 -2.191 1.00 83.06 87 THR A N 1
ATOM 660 C CA . THR A 1 87 ? 6.474 -4.478 -3.403 1.00 83.06 87 THR A CA 1
ATOM 661 C C . THR A 1 87 ? 7.123 -3.414 -4.306 1.00 83.06 87 THR A C 1
ATOM 663 O O . THR A 1 87 ? 7.422 -3.738 -5.458 1.00 83.06 87 THR A O 1
ATOM 666 N N . PRO A 1 88 ? 7.422 -2.179 -3.846 1.00 79.25 88 PRO A N 1
ATOM 667 C CA . PRO A 1 88 ? 8.074 -1.168 -4.679 1.00 79.25 88 PRO A CA 1
ATOM 668 C C . PRO A 1 88 ? 9.502 -1.554 -5.076 1.00 79.25 88 PRO A C 1
ATOM 670 O O . PRO A 1 88 ? 9.892 -1.299 -6.215 1.00 79.25 88 PRO A O 1
ATOM 673 N N . VAL A 1 89 ? 10.266 -2.220 -4.201 1.00 86.06 89 VAL A N 1
ATOM 674 C CA . VAL A 1 89 ? 11.624 -2.689 -4.536 1.00 86.06 89 VAL A CA 1
ATOM 675 C C . VAL A 1 89 ? 11.582 -3.709 -5.676 1.00 86.06 89 VAL A C 1
ATOM 677 O O . VAL A 1 89 ? 12.318 -3.577 -6.656 1.00 86.06 89 VAL A O 1
ATOM 680 N N . THR A 1 90 ? 10.682 -4.691 -5.592 1.00 83.44 90 THR A N 1
ATOM 681 C CA . THR A 1 90 ? 10.497 -5.699 -6.648 1.00 83.44 90 THR A CA 1
ATOM 682 C C . THR A 1 90 ? 10.041 -5.044 -7.947 1.00 83.44 90 THR A C 1
ATOM 684 O O . THR A 1 90 ? 10.554 -5.371 -9.016 1.00 83.44 90 THR A O 1
ATOM 687 N N . LEU A 1 91 ? 9.130 -4.072 -7.864 1.00 79.38 91 LEU A N 1
ATOM 688 C CA . LEU A 1 91 ? 8.611 -3.361 -9.029 1.00 79.38 91 LEU A CA 1
ATOM 689 C C . LEU A 1 91 ? 9.696 -2.517 -9.725 1.00 79.38 91 LEU A C 1
ATOM 691 O O . LEU A 1 91 ? 9.794 -2.534 -10.952 1.00 79.38 91 LEU A O 1
ATOM 695 N N . MET A 1 92 ? 10.565 -1.846 -8.960 1.00 82.06 92 MET A N 1
ATOM 696 C CA . MET A 1 92 ? 11.730 -1.127 -9.493 1.00 82.06 92 MET A CA 1
ATOM 697 C C . MET A 1 92 ? 12.725 -2.076 -10.175 1.00 82.06 92 MET A C 1
ATOM 699 O O . MET A 1 92 ? 13.210 -1.774 -11.268 1.00 82.06 92 MET A O 1
ATOM 703 N N . MET A 1 93 ? 13.017 -3.228 -9.561 1.00 85.81 93 MET A N 1
ATOM 704 C CA . MET A 1 93 ? 13.915 -4.234 -10.143 1.00 85.81 93 MET A CA 1
ATOM 705 C C . MET A 1 93 ? 13.344 -4.816 -11.438 1.00 85.81 93 MET A C 1
ATOM 707 O O . MET A 1 93 ? 14.055 -4.897 -12.441 1.00 85.81 93 MET A O 1
ATOM 711 N N . LEU A 1 94 ? 12.048 -5.134 -11.452 1.00 81.94 94 LEU A N 1
ATOM 712 C CA . LEU A 1 94 ? 11.354 -5.620 -12.640 1.00 81.94 94 LEU A CA 1
ATOM 713 C C . LEU A 1 94 ? 11.328 -4.563 -13.753 1.00 81.94 94 LEU A C 1
ATOM 715 O O . LEU A 1 94 ? 11.585 -4.895 -14.908 1.00 81.94 94 LEU A O 1
ATOM 719 N N . GLY A 1 95 ? 11.098 -3.290 -13.415 1.00 76.12 95 GLY A N 1
ATOM 720 C CA . GLY A 1 95 ? 11.152 -2.178 -14.366 1.00 76.12 95 GLY A CA 1
ATOM 721 C C . GLY A 1 95 ? 12.529 -2.028 -15.019 1.00 76.12 95 GLY A C 1
ATOM 722 O O . GLY A 1 95 ? 12.622 -1.900 -16.240 1.00 76.12 95 GLY A O 1
ATOM 723 N N . ARG A 1 96 ? 13.615 -2.123 -14.238 1.00 74.69 96 ARG A N 1
ATOM 724 C CA . ARG A 1 96 ? 14.993 -2.090 -14.768 1.00 74.69 96 ARG A CA 1
ATOM 725 C C . ARG A 1 96 ? 15.315 -3.308 -15.631 1.00 74.69 96 ARG A C 1
ATOM 727 O O . ARG A 1 96 ? 15.937 -3.150 -16.680 1.00 74.69 96 ARG A O 1
ATOM 734 N N . ALA A 1 97 ? 14.872 -4.496 -15.224 1.00 82.06 97 ALA A N 1
ATOM 735 C CA . ALA A 1 97 ? 15.044 -5.721 -16.001 1.00 82.06 97 ALA A CA 1
ATOM 736 C C . ALA A 1 97 ? 14.290 -5.656 -17.340 1.00 82.06 97 ALA A C 1
ATOM 738 O O . ALA A 1 97 ? 14.855 -5.987 -18.382 1.00 82.06 97 ALA A O 1
ATOM 739 N N . ALA A 1 98 ? 13.051 -5.155 -17.335 1.00 74.94 98 ALA A N 1
ATOM 740 C CA . ALA A 1 98 ? 12.263 -4.940 -18.546 1.00 74.94 98 ALA A CA 1
ATOM 741 C C . ALA A 1 98 ? 12.930 -3.920 -19.479 1.00 74.94 98 ALA A C 1
ATOM 743 O O . ALA A 1 98 ? 13.083 -4.187 -20.663 1.00 74.94 98 ALA A O 1
ATOM 744 N N . LEU A 1 99 ? 13.425 -2.804 -18.939 1.00 71.19 99 LEU A N 1
ATOM 745 C CA . LEU A 1 99 ? 14.202 -1.794 -19.668 1.00 71.19 99 LEU A CA 1
ATOM 746 C C . LEU A 1 99 ? 15.506 -2.338 -20.273 1.00 71.19 99 LEU A C 1
ATOM 748 O O . LEU A 1 99 ? 15.959 -1.849 -21.308 1.00 71.19 99 LEU A O 1
ATOM 752 N N . HIS A 1 100 ? 16.157 -3.293 -19.611 1.00 71.81 100 HIS A N 1
ATOM 753 C CA . HIS A 1 100 ? 17.348 -3.951 -20.144 1.00 71.81 100 HIS A CA 1
ATOM 754 C C . HIS A 1 100 ? 16.980 -4.921 -21.274 1.00 71.81 100 HIS A C 1
ATOM 756 O O . HIS A 1 100 ? 17.629 -4.924 -22.319 1.00 71.81 100 HIS A O 1
ATOM 762 N N . ARG A 1 101 ? 15.884 -5.671 -21.107 1.00 74.44 101 ARG A N 1
ATOM 763 C CA . ARG A 1 101 ? 15.336 -6.551 -22.142 1.00 74.44 101 ARG A CA 1
ATOM 764 C C . ARG A 1 101 ? 14.872 -5.777 -23.381 1.00 74.44 101 ARG A C 1
ATOM 766 O O . ARG A 1 101 ? 15.187 -6.192 -24.486 1.00 74.44 101 ARG A O 1
ATOM 773 N N . ASP A 1 102 ? 14.189 -4.647 -23.214 1.00 69.62 102 ASP A N 1
ATOM 774 C CA . ASP A 1 102 ? 13.672 -3.839 -24.330 1.00 69.62 102 ASP A CA 1
ATOM 775 C C . ASP A 1 102 ? 14.806 -3.180 -25.140 1.00 69.62 102 ASP A C 1
ATOM 777 O O . ASP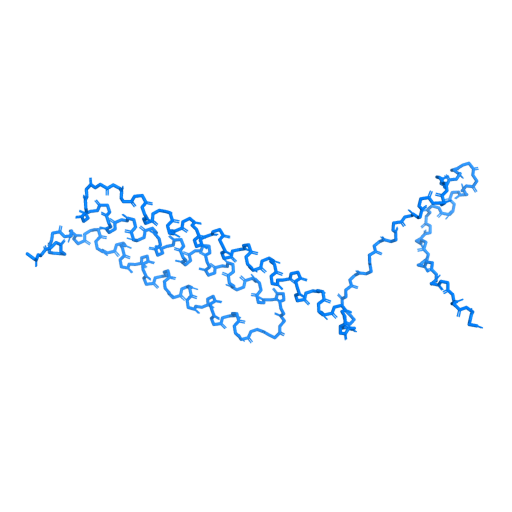 A 1 102 ? 14.734 -3.099 -26.367 1.00 69.62 102 ASP A O 1
ATOM 781 N N . ARG A 1 103 ? 15.908 -2.800 -24.466 1.00 66.62 103 ARG A N 1
ATOM 782 C CA . ARG A 1 103 ? 17.162 -2.372 -25.116 1.00 66.62 103 ARG A CA 1
ATOM 783 C C . ARG A 1 103 ? 17.827 -3.506 -25.895 1.00 66.62 103 ARG A C 1
ATOM 785 O O . ARG A 1 103 ? 18.297 -3.269 -27.002 1.00 66.62 103 ARG A O 1
ATOM 792 N N . ALA A 1 104 ? 17.863 -4.716 -25.335 1.00 66.50 104 ALA A N 1
ATOM 793 C CA . ALA A 1 104 ? 18.422 -5.892 -26.005 1.00 66.50 104 ALA A CA 1
ATOM 794 C C . ALA A 1 104 ? 17.567 -6.353 -27.203 1.00 66.50 104 ALA A C 1
ATOM 796 O O . ALA A 1 104 ? 18.110 -6.843 -28.188 1.00 66.50 104 ALA A O 1
ATOM 797 N N . GLU A 1 105 ? 16.245 -6.160 -27.143 1.00 71.25 105 GLU A N 1
ATOM 798 C CA . GLU A 1 105 ? 15.299 -6.448 -28.234 1.00 71.25 105 GLU A CA 1
ATOM 799 C C . GLU A 1 105 ? 15.234 -5.328 -29.301 1.00 71.25 105 GLU A C 1
ATOM 801 O O . GLU A 1 105 ? 14.514 -5.470 -30.288 1.00 71.25 105 GLU A O 1
ATOM 806 N N . GLY A 1 106 ? 15.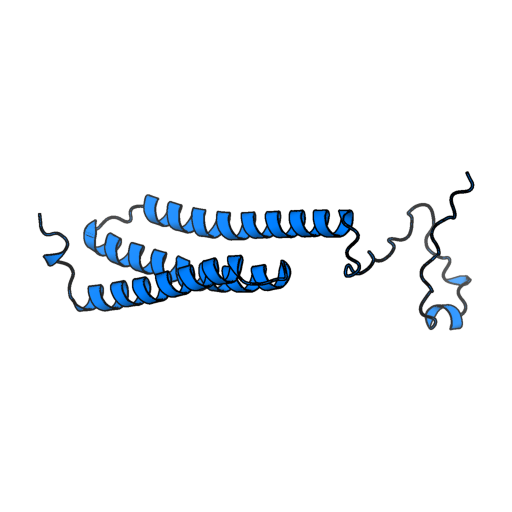984 -4.227 -29.149 1.00 61.44 106 GLY A N 1
ATOM 807 C CA . GLY A 1 106 ? 16.128 -3.190 -30.181 1.00 61.44 106 GLY A CA 1
ATOM 808 C C . GLY A 1 106 ? 14.882 -2.328 -30.429 1.00 61.44 106 GLY A C 1
ATOM 809 O O . GLY A 1 106 ? 14.742 -1.747 -31.506 1.00 61.44 106 GLY A O 1
ATOM 810 N N . ARG A 1 107 ? 13.959 -2.222 -29.464 1.00 58.03 107 ARG A N 1
ATOM 811 C CA . ARG A 1 107 ? 12.764 -1.370 -29.600 1.00 58.03 107 ARG A CA 1
ATOM 812 C C . ARG A 1 107 ? 13.152 0.110 -29.464 1.00 58.03 107 ARG A C 1
ATOM 814 O O . ARG A 1 107 ? 13.534 0.584 -28.397 1.00 58.03 107 ARG A O 1
ATOM 821 N N . GLY A 1 108 ? 13.098 0.830 -30.586 1.00 51.66 108 GLY A N 1
ATOM 822 C CA . GLY A 1 108 ? 13.623 2.189 -30.787 1.00 51.66 108 GLY A CA 1
ATOM 823 C C . GLY A 1 108 ? 12.882 3.325 -30.069 1.00 51.66 108 GLY A C 1
ATOM 824 O O . GLY A 1 108 ? 12.348 4.213 -30.724 1.00 51.66 108 GLY A O 1
ATOM 825 N N . GLY A 1 109 ? 12.873 3.322 -28.734 1.00 54.06 109 GLY A N 1
ATOM 826 C CA . GLY A 1 109 ? 12.289 4.394 -27.911 1.00 54.06 109 GLY A CA 1
ATOM 827 C C . GLY A 1 109 ? 13.157 4.848 -26.734 1.00 54.06 109 GLY A C 1
ATOM 828 O O . GLY A 1 109 ? 12.671 5.539 -25.844 1.00 54.06 109 GLY A O 1
ATOM 829 N N . VAL A 1 110 ? 14.427 4.441 -26.686 1.00 56.97 110 VAL A N 1
ATOM 830 C CA . VAL A 1 110 ? 15.328 4.752 -25.570 1.00 56.97 110 VAL A CA 1
ATOM 831 C C . VAL A 1 110 ? 16.150 5.999 -25.910 1.00 56.97 110 VAL A C 1
ATOM 833 O O . VAL A 1 110 ? 16.880 5.965 -26.902 1.00 56.97 110 VAL A O 1
ATOM 836 N N . PRO A 1 111 ? 16.089 7.081 -25.105 1.00 57.25 111 PRO A N 1
ATOM 837 C CA . PRO A 1 111 ? 16.985 8.220 -25.266 1.00 57.25 111 PRO A CA 1
ATOM 838 C C . PRO A 1 111 ? 18.436 7.743 -25.211 1.00 57.25 111 PRO A C 1
ATOM 840 O O . PRO A 1 111 ? 18.822 7.031 -24.278 1.00 57.25 111 PRO A O 1
ATOM 843 N N . ALA A 1 112 ? 19.222 8.098 -26.229 1.00 58.56 112 ALA A N 1
ATOM 844 C CA . ALA A 1 112 ? 20.641 7.784 -26.276 1.00 58.56 112 ALA A CA 1
ATOM 845 C C . ALA A 1 112 ? 21.307 8.293 -24.991 1.00 58.56 112 ALA A C 1
ATOM 847 O O . ALA A 1 112 ? 21.070 9.426 -24.569 1.00 58.56 112 ALA A O 1
ATOM 848 N N . ALA A 1 113 ? 22.109 7.438 -24.351 1.00 60.03 113 ALA A N 1
ATOM 849 C CA . ALA A 1 113 ? 22.941 7.867 -23.241 1.00 60.03 113 ALA A CA 1
ATOM 850 C C . ALA A 1 113 ? 23.772 9.060 -23.721 1.00 60.03 113 ALA A C 1
ATOM 852 O O . ALA A 1 113 ? 24.429 8.963 -24.759 1.00 60.03 113 ALA A O 1
ATOM 853 N N . VAL A 1 114 ? 23.696 10.180 -22.996 1.00 57.47 114 VAL A N 1
ATOM 854 C CA . VAL A 1 114 ? 24.552 11.341 -23.250 1.00 57.47 114 VAL A CA 1
ATOM 855 C C . VAL A 1 114 ? 25.985 10.813 -23.288 1.00 57.47 114 VAL A C 1
ATOM 857 O O . VAL A 1 114 ? 26.393 10.187 -22.304 1.00 57.47 114 VAL A O 1
ATOM 860 N N . PRO A 1 115 ? 26.717 10.972 -24.407 1.00 61.78 115 PRO A N 1
ATOM 861 C CA . PRO A 1 115 ? 28.086 10.502 -24.502 1.00 61.78 115 PRO A CA 1
ATOM 862 C C . PRO A 1 115 ? 28.880 11.091 -23.341 1.00 61.78 115 PRO A C 1
ATOM 864 O O . PRO A 1 115 ? 29.059 12.306 -23.259 1.00 61.78 115 PRO A O 1
ATOM 867 N N . HIS A 1 116 ? 29.296 10.238 -22.406 1.00 61.00 116 HIS A N 1
ATOM 868 C CA . HIS A 1 116 ? 30.244 10.659 -21.393 1.00 61.00 116 HIS A CA 1
ATOM 869 C C . HIS A 1 116 ? 31.561 10.875 -22.142 1.00 61.00 116 HIS A C 1
ATOM 871 O O . HIS A 1 116 ? 32.002 9.936 -22.810 1.00 61.00 116 HIS A O 1
ATOM 877 N N . PRO A 1 117 ? 32.149 12.084 -22.116 1.00 65.00 117 PRO A N 1
ATOM 878 C CA . PRO A 1 117 ? 33.434 12.319 -22.756 1.00 65.00 117 PRO A CA 1
ATOM 879 C C . PRO A 1 117 ? 34.432 11.282 -22.242 1.00 65.00 117 PRO A C 1
ATOM 881 O O . PRO A 1 117 ? 34.490 11.014 -21.036 1.00 65.00 117 PRO A O 1
ATOM 884 N N . ASP A 1 118 ? 35.111 10.644 -23.191 1.00 62.44 118 ASP A N 1
ATOM 885 C CA . ASP A 1 118 ? 36.104 9.607 -22.953 1.00 62.44 118 ASP A CA 1
ATOM 886 C C . ASP A 1 118 ? 37.215 10.192 -22.064 1.00 62.44 118 ASP A C 1
ATOM 888 O O . ASP A 1 118 ? 37.727 11.262 -22.392 1.00 62.44 118 ASP A O 1
ATOM 892 N N . PRO A 1 119 ? 37.613 9.541 -20.955 1.00 63.28 119 PRO A N 1
ATOM 893 C CA . PRO A 1 119 ? 38.703 10.021 -20.104 1.00 63.28 119 PRO A CA 1
ATOM 894 C C . PRO A 1 119 ? 40.040 10.215 -20.840 1.00 63.28 119 PRO A C 1
ATOM 896 O O . PRO A 1 119 ? 40.931 10.875 -20.306 1.00 63.28 119 PRO A O 1
ATOM 899 N N . SER A 1 120 ? 40.2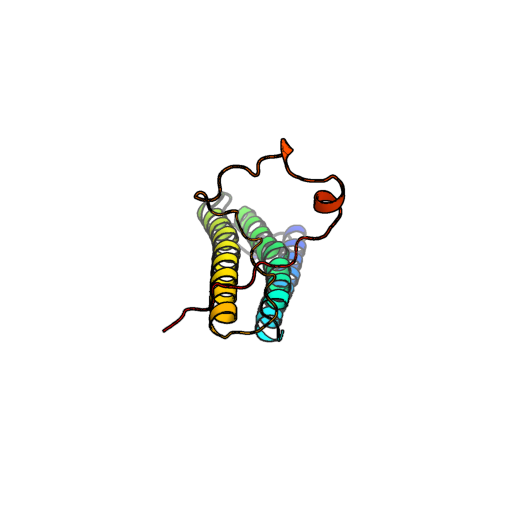05 9.615 -22.025 1.00 63.53 120 SER A N 1
ATOM 900 C CA . SER A 1 120 ? 41.380 9.792 -22.886 1.00 63.53 120 SER A CA 1
ATOM 901 C C . SER A 1 120 ? 41.340 11.065 -23.743 1.00 63.53 120 SER A C 1
ATOM 903 O O . SER A 1 120 ? 42.393 11.533 -24.180 1.00 63.53 120 SER A O 1
ATOM 905 N N . GLU A 1 121 ? 40.165 11.673 -23.935 1.00 61.81 121 GLU A N 1
ATOM 906 C CA . GLU A 1 121 ? 40.048 13.037 -24.447 1.00 61.81 121 GLU A CA 1
ATOM 907 C C . GLU A 1 121 ? 40.2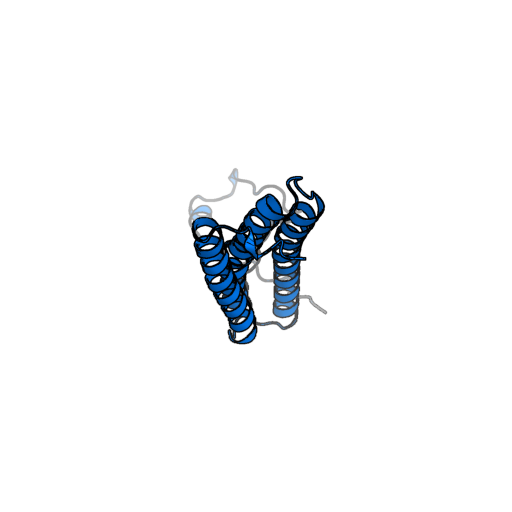66 13.983 -23.261 1.00 61.81 121 GLU A C 1
ATOM 909 O O . GLU A 1 121 ? 39.390 14.180 -22.418 1.00 61.81 121 GLU A O 1
ATOM 914 N N . GLY A 1 122 ? 41.480 14.537 -23.157 1.00 62.94 122 GLY A N 1
ATOM 915 C CA . GLY A 1 122 ? 41.790 15.574 -22.173 1.00 62.94 122 GLY A CA 1
ATOM 916 C C . GLY A 1 122 ? 40.762 16.716 -22.222 1.00 62.94 122 GLY A C 1
ATOM 917 O O . GLY A 1 122 ? 40.093 16.890 -23.246 1.00 62.94 122 GLY A O 1
ATOM 918 N N . PRO A 1 123 ? 40.597 17.486 -21.128 1.00 66.75 123 PRO A N 1
ATOM 919 C CA . PRO A 1 123 ? 39.616 18.564 -21.083 1.00 66.75 123 PRO A CA 1
ATOM 920 C C . PRO A 1 123 ? 39.763 19.444 -22.332 1.00 66.75 123 PRO A C 1
ATOM 922 O O . PRO A 1 123 ? 40.893 19.814 -22.660 1.00 66.75 123 PRO A O 1
ATOM 925 N N . PRO A 1 124 ? 38.662 19.721 -23.058 1.00 65.06 124 PRO A N 1
ATOM 926 C CA . PRO A 1 124 ? 38.733 20.463 -24.307 1.00 65.06 124 PRO A CA 1
ATOM 927 C C . PRO A 1 124 ? 39.451 21.785 -24.048 1.00 65.06 124 PRO A C 1
ATOM 929 O O . PRO A 1 124 ? 39.090 22.506 -23.117 1.00 65.06 124 PRO A O 1
ATOM 932 N N . ASP A 1 125 ? 40.495 22.064 -24.831 1.00 63.78 125 ASP A N 1
ATOM 933 C CA . ASP A 1 125 ? 41.287 23.283 -24.703 1.00 63.78 125 ASP A CA 1
ATOM 934 C C . ASP A 1 125 ? 40.410 24.483 -25.075 1.00 63.78 125 ASP A C 1
ATOM 936 O O . ASP A 1 125 ? 40.234 24.831 -26.246 1.00 63.78 125 ASP A O 1
ATOM 940 N N . VAL A 1 126 ? 39.812 25.083 -24.045 1.00 63.28 126 VAL A N 1
ATOM 941 C CA . VAL A 1 126 ? 38.833 26.172 -24.142 1.00 63.28 126 VAL A CA 1
ATOM 942 C C . VAL A 1 126 ? 39.414 27.384 -24.881 1.00 63.28 126 VAL A C 1
ATOM 944 O O . VAL A 1 126 ? 38.655 28.173 -25.434 1.00 63.28 126 VAL A O 1
ATOM 947 N N . GLY A 1 127 ? 40.747 27.510 -24.962 1.00 64.81 127 GLY A N 1
ATOM 948 C CA . GLY A 1 127 ? 41.429 28.576 -25.700 1.00 64.81 127 GLY A CA 1
ATOM 949 C C . GLY A 1 127 ? 41.379 28.446 -27.227 1.00 64.81 127 GLY A C 1
ATOM 950 O O . GLY A 1 127 ? 41.684 29.416 -27.918 1.00 64.81 127 GLY A O 1
ATOM 951 N N . THR A 1 128 ? 40.989 27.282 -27.756 1.00 62.69 128 THR A N 1
ATOM 952 C CA . THR A 1 128 ? 40.884 27.023 -29.208 1.00 62.69 128 THR A CA 1
ATOM 953 C C . THR A 1 128 ? 39.448 26.920 -29.719 1.00 62.69 128 THR A C 1
ATOM 955 O O . THR A 1 128 ? 39.237 26.865 -30.929 1.00 62.69 128 THR A O 1
ATOM 958 N N . LEU A 1 129 ? 38.458 26.928 -28.819 1.00 61.62 129 LEU A N 1
ATOM 959 C CA . LEU A 1 129 ? 37.044 26.924 -29.184 1.00 61.62 129 LEU A CA 1
ATOM 960 C C . LEU A 1 129 ? 36.648 28.324 -29.649 1.00 61.62 129 LEU A C 1
ATOM 962 O O . LEU A 1 129 ? 36.694 29.285 -28.875 1.00 61.62 129 LEU A O 1
ATOM 966 N N . SER A 1 130 ? 36.258 28.445 -30.915 1.00 64.25 130 SER A N 1
ATOM 967 C CA . SER A 1 130 ? 35.711 29.702 -31.411 1.00 64.25 130 SER A CA 1
ATOM 968 C C . SER A 1 130 ? 34.330 29.917 -30.775 1.00 64.25 130 SER A C 1
ATOM 970 O O . SER A 1 130 ? 33.622 28.941 -30.520 1.00 64.25 130 SER A O 1
ATOM 972 N N . PRO A 1 131 ? 33.893 31.163 -30.514 1.00 64.31 131 PRO A N 1
ATOM 973 C CA . PRO A 1 131 ? 32.577 31.432 -29.920 1.00 64.31 131 PRO A CA 1
ATOM 974 C C . PRO A 1 131 ? 31.411 30.782 -30.685 1.00 64.31 131 PRO A C 1
ATOM 976 O O . PRO A 1 131 ? 30.387 30.455 -30.094 1.00 64.31 131 PRO A O 1
ATOM 979 N N . GLU A 1 132 ? 31.591 30.550 -31.987 1.00 65.19 132 GLU A N 1
ATOM 980 C CA . GLU A 1 132 ? 30.633 29.883 -32.875 1.00 65.19 132 GLU A CA 1
ATOM 981 C C . GLU A 1 132 ? 30.454 28.384 -32.561 1.00 65.19 132 GLU A C 1
ATOM 983 O O . GLU A 1 132 ? 29.364 27.838 -32.737 1.00 65.19 132 GLU A O 1
ATOM 988 N N . ASP A 1 133 ? 31.483 27.721 -32.023 1.00 62.12 133 ASP A N 1
ATOM 989 C CA . ASP A 1 133 ? 31.465 26.283 -31.724 1.00 62.12 133 ASP A CA 1
ATOM 990 C C . ASP A 1 133 ? 30.632 25.950 -30.474 1.00 62.12 133 ASP A C 1
ATOM 992 O O . ASP A 1 133 ? 30.147 24.825 -30.331 1.00 62.12 133 ASP A O 1
ATOM 996 N N . LEU A 1 134 ? 30.444 26.926 -29.576 1.00 67.06 134 LEU A N 1
ATOM 997 C CA . LEU A 1 134 ? 29.648 26.793 -28.348 1.00 67.06 134 LEU A CA 1
ATOM 998 C C . LEU A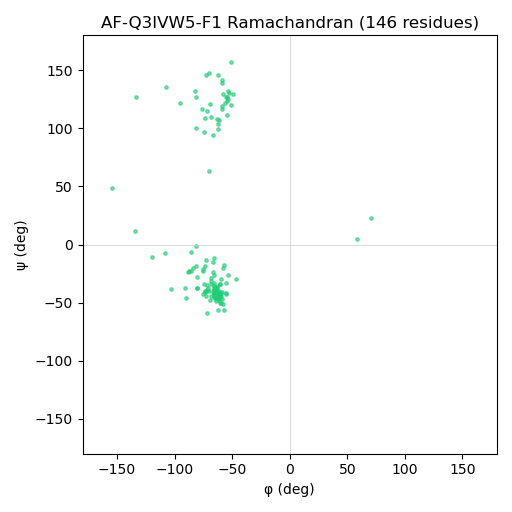 1 134 ? 28.141 26.936 -28.597 1.00 67.06 134 LEU A C 1
ATOM 1000 O O . LEU A 1 134 ? 27.349 26.355 -27.856 1.00 67.06 134 LEU A O 1
ATOM 1004 N N . GLU A 1 135 ? 27.753 27.682 -29.634 1.00 69.44 135 GLU A N 1
ATOM 1005 C CA . GLU A 1 135 ? 26.346 27.912 -29.990 1.00 69.44 135 GLU A CA 1
ATOM 1006 C C . GLU A 1 135 ? 25.780 26.769 -30.852 1.00 69.44 135 GLU A C 1
ATOM 1008 O O . GLU A 1 135 ? 24.567 26.567 -30.924 1.00 69.44 135 GLU A O 1
ATOM 1013 N N . SER A 1 136 ? 26.645 25.976 -31.499 1.00 61.59 136 SER A N 1
ATOM 1014 C CA . SER A 1 136 ? 26.202 24.858 -32.331 1.00 61.59 136 SER A CA 1
ATOM 1015 C C . SER A 1 136 ? 25.873 23.616 -31.481 1.00 61.59 136 SER A C 1
ATOM 1017 O O . SER A 1 136 ? 26.712 23.139 -30.706 1.00 61.59 136 SER A O 1
ATOM 1019 N N . PRO A 1 137 ? 24.675 23.015 -31.622 1.00 67.19 137 PRO A N 1
ATOM 1020 C CA . PRO A 1 137 ? 24.409 21.699 -31.060 1.00 67.19 137 PRO A CA 1
ATOM 1021 C C . PRO A 1 137 ? 25.358 20.686 -31.709 1.00 67.19 137 PRO A C 1
ATOM 1023 O O . PRO A 1 137 ? 25.196 20.348 -32.884 1.00 67.19 137 PRO A O 1
ATOM 1026 N N . ARG A 1 138 ? 26.370 20.213 -30.963 1.00 68.12 138 ARG A N 1
ATOM 1027 C CA . ARG A 1 138 ? 27.341 19.245 -31.494 1.00 68.12 138 ARG A CA 1
ATOM 1028 C C . ARG A 1 138 ? 26.598 18.028 -32.056 1.00 68.12 138 ARG A C 1
ATOM 1030 O O . ARG A 1 138 ? 25.841 17.394 -31.313 1.00 68.12 138 ARG A O 1
ATOM 1037 N N . PRO A 1 139 ? 26.808 17.671 -33.337 1.00 63.41 139 PRO A N 1
ATOM 1038 C CA . PRO A 1 139 ? 26.191 16.482 -33.890 1.00 63.41 139 PRO A CA 1
ATOM 1039 C C . PRO A 1 139 ? 26.705 15.246 -33.137 1.00 63.41 139 PRO A C 1
ATOM 1041 O O . PRO A 1 139 ? 27.865 15.218 -32.708 1.00 63.41 139 PRO A O 1
ATOM 1044 N N . PRO A 1 140 ? 25.863 14.214 -32.960 1.00 61.53 140 PRO A N 1
ATOM 1045 C CA . PRO A 1 140 ? 26.289 12.968 -32.341 1.00 61.53 140 PRO A CA 1
ATOM 1046 C C . PRO A 1 140 ? 27.483 12.403 -33.118 1.00 61.53 140 PRO A C 1
ATOM 1048 O O . PRO A 1 140 ? 27.401 12.170 -34.325 1.00 61.53 140 PRO A O 1
ATOM 1051 N N . LYS A 1 141 ? 28.610 12.218 -32.421 1.00 62.41 141 LYS A N 1
ATOM 1052 C CA . LYS A 1 141 ? 29.843 11.666 -32.993 1.00 62.41 141 LYS A CA 1
ATOM 1053 C C . LYS A 1 141 ? 29.516 10.271 -33.539 1.00 62.41 141 LYS A C 1
ATOM 1055 O O . LYS A 1 141 ? 29.036 9.417 -32.793 1.00 62.41 141 LYS A O 1
ATOM 1060 N N . ALA A 1 142 ? 29.703 10.069 -34.844 1.00 61.94 142 ALA A N 1
ATOM 1061 C CA . ALA A 1 142 ? 29.401 8.796 -35.488 1.00 61.94 142 ALA A CA 1
ATOM 1062 C C . ALA A 1 142 ? 30.227 7.672 -34.835 1.00 61.94 142 ALA A C 1
ATOM 1064 O O . ALA A 1 142 ? 31.405 7.891 -34.531 1.00 61.94 142 ALA A O 1
ATOM 1065 N N . PRO A 1 143 ? 29.638 6.486 -34.596 1.00 61.25 143 PRO A N 1
ATOM 1066 C CA . PRO A 1 143 ? 30.379 5.371 -34.028 1.00 61.25 143 PRO A CA 1
ATOM 1067 C C . PRO A 1 143 ? 31.557 5.024 -34.948 1.00 61.25 143 PRO A C 1
ATOM 1069 O O . PRO A 1 143 ? 31.399 5.078 -36.173 1.00 61.25 143 PRO A O 1
ATOM 1072 N N . PRO A 1 144 ? 32.730 4.674 -34.392 1.00 60.31 144 PRO A N 1
ATOM 1073 C CA . PRO A 1 144 ? 33.878 4.301 -35.200 1.00 60.31 144 PRO A CA 1
ATOM 1074 C C . PRO A 1 144 ? 33.482 3.104 -36.061 1.00 60.31 144 PRO A C 1
ATOM 1076 O O . PRO A 1 144 ? 33.119 2.041 -35.556 1.00 60.31 144 PRO A O 1
ATOM 1079 N N . MET A 1 145 ? 33.491 3.313 -37.375 1.00 57.62 145 MET A N 1
ATOM 1080 C CA . MET A 1 145 ? 33.231 2.274 -38.356 1.00 57.62 145 MET A CA 1
ATOM 1081 C C . MET A 1 145 ? 34.333 1.229 -38.179 1.00 57.62 145 MET A C 1
ATOM 1083 O O . MET A 1 145 ? 35.487 1.479 -38.515 1.00 57.62 145 MET A O 1
ATOM 1087 N N . ALA A 1 146 ? 33.993 0.102 -37.550 1.00 55.88 146 ALA A N 1
ATOM 1088 C CA . ALA A 1 146 ? 34.912 -1.003 -37.338 1.00 55.88 146 ALA A CA 1
ATOM 1089 C C . ALA A 1 146 ? 35.331 -1.542 -38.711 1.00 55.88 146 ALA A C 1
ATOM 1091 O O . ALA A 1 146 ? 34.578 -2.259 -39.371 1.00 55.88 146 ALA A O 1
ATOM 1092 N N . ILE A 1 147 ? 36.515 -1.129 -39.159 1.00 59.28 147 ILE A N 1
ATOM 1093 C CA . ILE A 1 147 ? 37.183 -1.684 -40.331 1.00 59.28 147 ILE A CA 1
ATOM 1094 C C . ILE A 1 147 ? 37.573 -3.112 -39.942 1.00 59.28 147 ILE A C 1
ATOM 1096 O O . ILE A 1 147 ? 38.386 -3.313 -39.039 1.00 59.28 147 ILE A O 1
ATOM 1100 N N . ARG A 1 148 ? 36.890 -4.080 -40.556 1.00 51.56 148 ARG A N 1
ATOM 1101 C CA . ARG A 1 148 ? 37.159 -5.515 -40.442 1.00 51.56 148 ARG A CA 1
ATOM 1102 C C . ARG A 1 148 ? 38.388 -5.896 -41.257 1.00 51.56 148 ARG A C 1
ATOM 1104 O O . ARG A 1 148 ? 38.539 -5.330 -42.361 1.00 51.56 148 ARG A O 1
#

InterPro domains:
  IPR005133 Na+/H+ antiporter subunit G [PF03334] (18-99)
  IPR005133 Na+/H+ antiporter subunit G [PTHR34703] (14-101)
  IPR005133 Na+/H+ antiporter subunit G [TIGR01300] (18-106)

Sequence (148 aa):
MTHLETVPLWLALPIALFLVLGSTLTLLGTVGLVQLRSFYDRLHAPTLGTSWGAAGIILAAILLFSWMQGRPVLHELVIGAFVMITTPVTLMMLGRAALHRDRAEGRGGVPAAVPHPDPSEGPPDVGTLSPEDLESPRPPKAPPMAIR

Secondary structure (DSSP, 8-state):
--TTTTS-HHHHHHHHHHHHHHHHHHHHHHHHHHH-SSTTHHHHHHHHIIIIIIHHHHHHHHHHHHHHHSS--HHHHHHHHHHHHHHHHHHHHHHHHHHHHHHHTT-S-PPPPP-PPPTTSPSP-TTT--HHHHHS-PPPPPPP----

Foldseek 3Di:
DPLVVPQDPVLVVLLVVLQVVLVVLLVQLVVQLVPDPDLVSNLVSVVRNCVRNLVSNLVSVQSSVCSRPVDRPVVSVVVSVCCSVVVVVVSVVVSVVVVVVCVVVPPPDDDPDDPDPDPVPPDPPPVPDDPVNVPDPDDPDDDPPPDD

pLDDT: mean 72.6, std 11.46, range [45.44, 93.25]

Radius of gyration: 26.85 Å; Cα contacts (8 Å, |Δi|>4): 88; chains: 1; bounding box: 62×49×64 Å

Mean predicted aligned error: 15.57 Å